Protein AF-A0A3L9HZY1-F1 (afdb_monomer_lite)

Sequence (35 aa):
MTILNHTLGFPRVGLRRELKKAQESYWAGNSTREE

Foldseek 3Di:
DDDDDDDPDDDPCDPVSPVVVVVVCVVVVNDDPVD

pLDDT: mean 95.53, std 5.99, range [67.56, 98.62]

InterPro domains:
  IPR013215 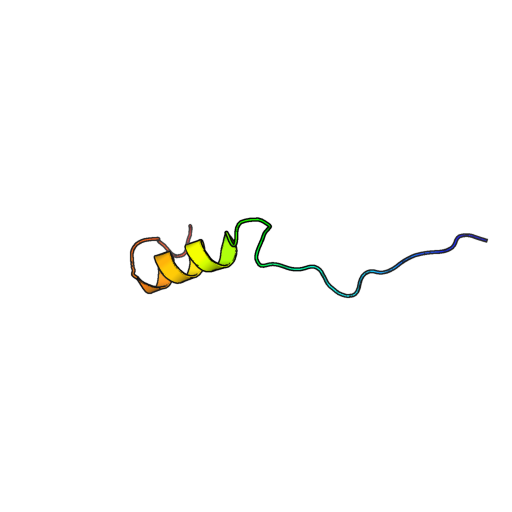Cobalamin-independent methionine synthase MetE, N-terminal [PF08267] (5-35)
  IPR038071 UROD/MetE-like superfamily [G3DSA:3.20.20.210] (1-35)
  IPR038071 UROD/MetE-like superfamily [SSF51726] (5-35)

Structure (mmCIF, N/CA/C/O backb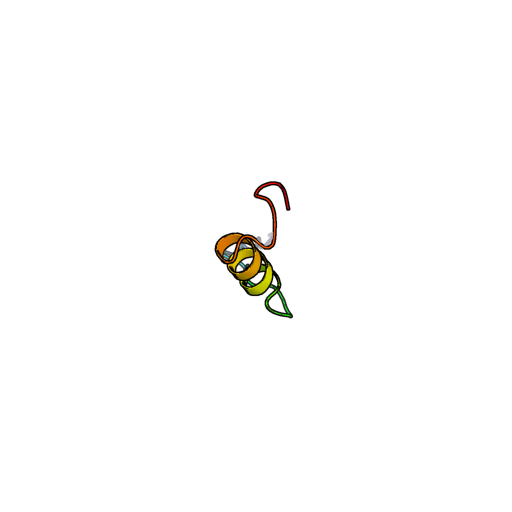one):
data_AF-A0A3L9HZY1-F1
#
_entry.id   AF-A0A3L9HZY1-F1
#
loop_
_atom_site.group_PDB
_atom_site.id
_atom_site.type_symbol
_atom_site.label_atom_id
_atom_site.label_alt_id
_atom_site.label_comp_id
_atom_site.label_asym_id
_atom_site.label_entity_id
_atom_site.label_seq_id
_atom_site.pdbx_PDB_ins_code
_atom_site.Cartn_x
_atom_site.Cartn_y
_atom_site.Cartn_z
_atom_site.occupancy
_atom_site.B_iso_or_equiv
_atom_site.auth_seq_id
_atom_site.auth_comp_id
_atom_site.auth_asym_id
_atom_site.auth_atom_id
_atom_site.pdbx_PDB_model_num
ATOM 1 N N . MET A 1 1 ? 24.770 13.293 -28.209 1.00 67.56 1 MET A N 1
ATOM 2 C CA . MET A 1 1 ? 23.466 12.606 -28.321 1.00 67.56 1 MET A CA 1
ATOM 3 C C . MET A 1 1 ? 23.062 12.196 -26.915 1.00 67.56 1 MET A C 1
ATOM 5 O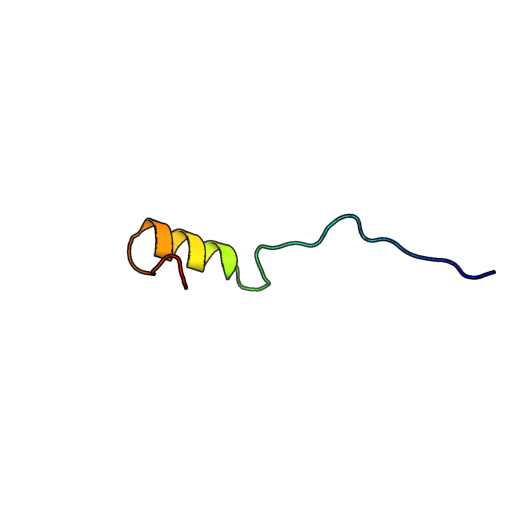 O . MET A 1 1 ? 23.789 11.416 -26.316 1.00 67.56 1 MET A O 1
ATOM 9 N N . THR A 1 2 ? 21.997 12.764 -26.356 1.00 84.12 2 THR A N 1
ATOM 10 C CA . THR A 1 2 ? 21.547 12.430 -24.993 1.00 84.12 2 THR A CA 1
ATOM 11 C C . THR A 1 2 ? 20.400 11.433 -25.099 1.00 84.12 2 THR A C 1
ATOM 13 O O . THR A 1 2 ? 19.433 11.707 -25.804 1.00 84.12 2 THR A O 1
ATOM 16 N N . ILE A 1 3 ? 20.515 10.273 -24.450 1.00 89.06 3 ILE A N 1
ATOM 17 C CA . ILE A 1 3 ? 19.444 9.269 -24.415 1.00 89.06 3 ILE A CA 1
ATOM 18 C C . ILE A 1 3 ? 18.569 9.562 -23.198 1.00 89.06 3 ILE A C 1
ATOM 20 O O . ILE A 1 3 ? 19.067 9.584 -22.073 1.00 89.06 3 ILE A O 1
ATOM 24 N N . LEU A 1 4 ? 17.280 9.815 -23.433 1.00 91.31 4 LEU A N 1
ATOM 25 C CA . LEU A 1 4 ? 16.299 10.063 -22.382 1.00 91.31 4 LEU A CA 1
ATOM 26 C C . LEU A 1 4 ? 15.470 8.800 -22.147 1.00 91.31 4 LEU A C 1
ATOM 28 O O . LEU A 1 4 ? 14.869 8.264 -23.077 1.00 91.31 4 LEU A O 1
ATOM 32 N N . ASN A 1 5 ? 15.428 8.351 -20.895 1.00 93.25 5 ASN A N 1
ATOM 33 C CA . ASN A 1 5 ? 14.628 7.202 -20.490 1.00 93.25 5 ASN A CA 1
ATOM 34 C C . ASN A 1 5 ? 13.298 7.667 -19.893 1.00 93.25 5 ASN A C 1
ATOM 36 O O . ASN A 1 5 ? 13.239 8.677 -19.190 1.00 93.25 5 ASN A O 1
ATOM 40 N N . HIS A 1 6 ? 12.243 6.887 -20.122 1.00 95.31 6 HIS A N 1
ATOM 41 C CA . HIS A 1 6 ? 10.913 7.134 -19.576 1.00 95.31 6 HIS A CA 1
ATOM 42 C C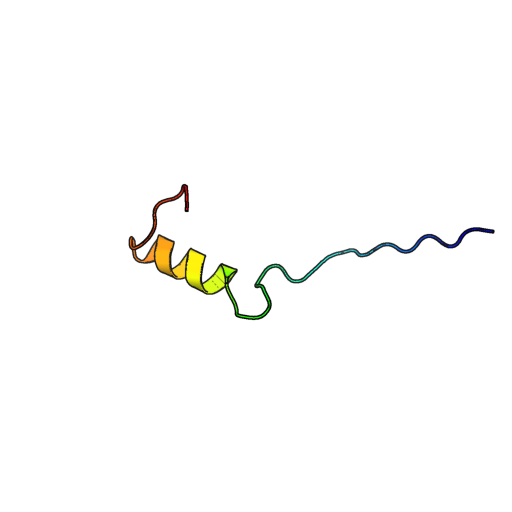 . HIS A 1 6 ? 10.374 5.882 -18.889 1.00 95.31 6 HIS A C 1
ATOM 44 O O . HIS A 1 6 ? 10.490 4.775 -19.413 1.00 95.31 6 HIS A O 1
ATOM 50 N N . THR A 1 7 ? 9.735 6.077 -17.738 1.00 95.44 7 THR A N 1
ATOM 51 C CA . THR A 1 7 ? 9.055 5.014 -16.995 1.00 95.44 7 THR A CA 1
ATOM 52 C C . THR A 1 7 ? 7.551 5.242 -17.090 1.00 95.44 7 THR A C 1
ATOM 54 O O . THR A 1 7 ? 7.056 6.272 -16.643 1.00 95.44 7 THR A O 1
ATOM 57 N N . LEU A 1 8 ? 6.818 4.284 -17.664 1.00 96.94 8 LEU A N 1
ATOM 58 C CA . LEU A 1 8 ? 5.365 4.393 -17.874 1.00 96.94 8 LEU A CA 1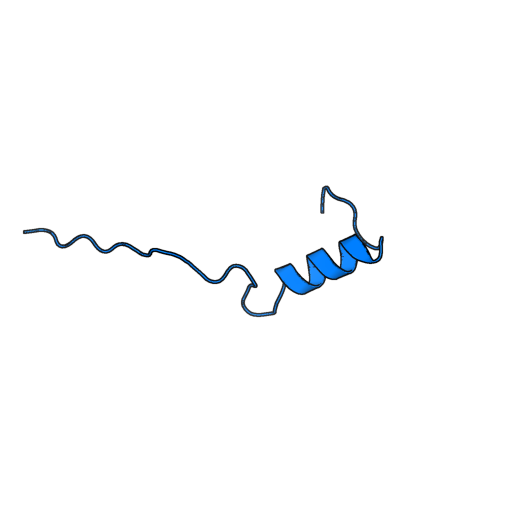
ATOM 59 C C . LEU A 1 8 ? 4.541 4.170 -16.597 1.00 96.94 8 LEU A C 1
ATOM 61 O O . LEU A 1 8 ? 3.362 4.508 -16.547 1.00 96.94 8 LEU A O 1
ATOM 65 N N . GLY A 1 9 ? 5.143 3.598 -15.557 1.00 96.62 9 GLY A N 1
ATOM 66 C CA . GLY A 1 9 ? 4.460 3.355 -14.297 1.00 96.62 9 GLY A CA 1
ATOM 67 C C . GLY A 1 9 ? 5.379 2.801 -13.219 1.00 96.62 9 GLY A C 1
ATOM 68 O O . GLY A 1 9 ? 6.442 2.253 -13.501 1.00 96.62 9 GLY A O 1
ATOM 69 N N . PHE A 1 10 ? 4.939 2.944 -11.972 1.00 97.12 10 PHE A N 1
ATOM 70 C CA . PHE A 1 10 ? 5.634 2.438 -10.796 1.00 97.12 10 PHE A CA 1
ATOM 71 C C . PHE A 1 10 ? 4.631 1.768 -9.844 1.00 97.12 10 PHE A C 1
ATOM 73 O O . PHE A 1 10 ? 3.514 2.282 -9.691 1.00 97.12 10 PHE A O 1
ATOM 80 N N . PRO A 1 11 ? 4.981 0.635 -9.205 1.00 97.62 11 PRO A N 1
ATOM 81 C CA . PRO A 1 11 ? 4.107 -0.020 -8.239 1.00 97.62 11 PRO A CA 1
ATOM 82 C C . PRO A 1 11 ? 3.738 0.912 -7.081 1.00 97.62 11 PRO A C 1
ATOM 84 O O . PRO A 1 11 ? 4.601 1.414 -6.367 1.00 97.62 11 PRO A O 1
ATOM 87 N N . ARG A 1 12 ? 2.435 1.119 -6.868 1.00 97.44 12 ARG A N 1
ATOM 88 C CA . ARG A 1 12 ? 1.917 2.044 -5.840 1.00 97.44 12 ARG A CA 1
ATOM 89 C C . ARG A 1 12 ? 1.668 1.386 -4.487 1.00 97.44 12 ARG A C 1
ATOM 91 O O . ARG A 1 12 ? 1.413 2.071 -3.508 1.00 97.44 12 ARG A O 1
ATOM 98 N N . VAL A 1 13 ? 1.708 0.055 -4.435 1.00 97.81 13 VAL A N 1
ATOM 99 C CA . VAL A 1 13 ? 1.309 -0.712 -3.247 1.00 97.81 13 VAL A CA 1
ATOM 100 C C . VAL A 1 13 ? 2.278 -0.542 -2.067 1.00 97.81 13 VAL A C 1
ATOM 102 O O . VAL A 1 13 ? 1.872 -0.734 -0.923 1.00 97.81 13 VAL A O 1
ATOM 105 N N . GLY A 1 14 ? 3.524 -0.147 -2.356 1.00 97.62 14 GLY A N 1
ATOM 106 C CA . GLY A 1 14 ? 4.613 -0.014 -1.391 1.00 97.62 14 GLY A CA 1
ATOM 107 C C . GLY A 1 14 ? 5.276 -1.354 -1.042 1.00 97.62 14 GLY A C 1
ATOM 108 O O . GLY A 1 14 ? 4.713 -2.430 -1.265 1.00 97.62 14 GLY A O 1
ATOM 109 N N . LEU A 1 15 ? 6.508 -1.301 -0.525 1.00 98.12 15 LEU A N 1
ATOM 110 C CA . LEU A 1 15 ? 7.332 -2.490 -0.265 1.00 98.12 15 LEU A CA 1
ATOM 111 C C . LEU A 1 15 ? 6.690 -3.427 0.771 1.00 98.12 15 LEU A C 1
ATOM 113 O O . LEU A 1 15 ? 6.851 -4.645 0.695 1.00 98.12 15 LEU A O 1
ATOM 117 N N . ARG A 1 16 ? 5.941 -2.876 1.733 1.00 98.19 16 ARG A N 1
ATOM 118 C CA . ARG A 1 16 ? 5.298 -3.632 2.820 1.00 98.19 16 ARG A CA 1
ATOM 119 C C . ARG A 1 16 ? 3.774 -3.605 2.727 1.00 98.19 16 ARG A C 1
ATOM 121 O O . ARG A 1 16 ? 3.097 -3.896 3.725 1.00 98.19 16 ARG A O 1
ATOM 128 N N . ARG A 1 17 ? 3.250 -3.333 1.526 1.00 98.31 17 ARG A N 1
ATOM 129 C CA . ARG A 1 17 ? 1.819 -3.241 1.198 1.00 98.31 17 ARG A CA 1
ATOM 130 C C . ARG A 1 17 ? 1.086 -2.175 2.013 1.00 98.31 17 ARG A C 1
ATOM 132 O O . ARG A 1 17 ? -0.028 -2.397 2.480 1.00 98.31 17 ARG A O 1
ATOM 139 N N . GLU A 1 18 ? 1.735 -1.044 2.221 1.00 98.31 18 GLU A N 1
ATOM 140 C CA . GLU A 1 18 ? 1.261 0.097 2.997 1.00 98.31 18 GLU A CA 1
ATOM 141 C C . GLU A 1 18 ? -0.087 0.590 2.463 1.00 98.31 18 GLU A C 1
ATOM 143 O O . GLU A 1 18 ? -1.038 0.703 3.232 1.00 98.31 18 GLU A O 1
ATOM 148 N N . LEU A 1 19 ? -0.205 0.742 1.137 1.00 98.25 19 LEU A N 1
ATOM 149 C CA . LEU A 1 19 ? -1.444 1.195 0.501 1.00 98.25 19 LEU A CA 1
ATOM 150 C C . LEU A 1 19 ? -2.611 0.237 0.764 1.00 98.25 19 LEU A C 1
ATOM 152 O O . LEU A 1 19 ? -3.723 0.674 1.034 1.00 98.25 19 LEU A O 1
ATOM 156 N N . LYS A 1 20 ? -2.358 -1.078 0.724 1.00 98.38 20 LYS A N 1
ATOM 157 C CA . LYS A 1 20 ? -3.387 -2.082 1.029 1.00 98.38 20 LYS A CA 1
ATOM 158 C C . LYS A 1 20 ? -3.882 -1.925 2.466 1.00 98.38 20 LYS A C 1
ATOM 160 O O . LYS A 1 20 ? -5.084 -1.893 2.683 1.00 98.38 20 LYS A O 1
ATOM 165 N N . LYS A 1 21 ? -2.961 -1.827 3.429 1.00 98.44 21 LYS A N 1
ATOM 166 C CA . LYS A 1 21 ? -3.305 -1.725 4.855 1.00 98.44 21 LYS A CA 1
ATOM 167 C C . LYS A 1 21 ? -4.073 -0.442 5.163 1.00 98.44 21 LYS A C 1
ATOM 169 O O . LYS A 1 21 ? -5.063 -0.511 5.878 1.00 98.44 21 LYS A O 1
ATOM 174 N N . ALA A 1 22 ? -3.637 0.692 4.610 1.00 98.12 22 ALA A N 1
ATOM 175 C CA . ALA A 1 22 ? -4.322 1.973 4.775 1.00 98.12 22 ALA A CA 1
ATOM 176 C C . ALA A 1 22 ? -5.755 1.900 4.230 1.00 98.12 22 ALA A C 1
ATOM 178 O O . ALA A 1 22 ? -6.708 2.208 4.937 1.00 98.12 22 ALA A O 1
ATOM 179 N N . GLN A 1 23 ? -5.918 1.372 3.014 1.00 98.44 23 GLN A N 1
ATOM 180 C CA . GLN A 1 23 ? -7.229 1.251 2.384 1.00 98.44 23 GLN A CA 1
ATOM 181 C C . GLN A 1 23 ? -8.167 0.300 3.145 1.00 98.44 23 GLN A C 1
ATOM 183 O O . GLN A 1 23 ? -9.342 0.606 3.333 1.00 98.44 23 GLN A O 1
ATOM 188 N N . GLU A 1 24 ? -7.655 -0.844 3.603 1.00 98.62 24 GLU A N 1
ATOM 189 C CA . GLU A 1 24 ? -8.427 -1.792 4.414 1.00 98.62 24 GLU A CA 1
ATOM 190 C C . GLU A 1 24 ? -8.816 -1.205 5.772 1.00 98.62 24 GLU A C 1
ATOM 192 O O . GLU A 1 24 ? -9.942 -1.408 6.217 1.00 98.62 24 GLU A O 1
ATOM 197 N N . SER A 1 25 ? -7.917 -0.446 6.405 1.00 98.50 25 SER A N 1
ATOM 198 C CA . SER A 1 25 ? -8.202 0.276 7.648 1.00 98.50 25 SER A CA 1
ATOM 199 C C . SER A 1 25 ? -9.315 1.307 7.453 1.00 98.50 25 SER A C 1
ATOM 201 O O . SER A 1 25 ? -10.259 1.338 8.243 1.00 98.50 25 SER A O 1
ATOM 203 N N . TYR A 1 26 ? -9.254 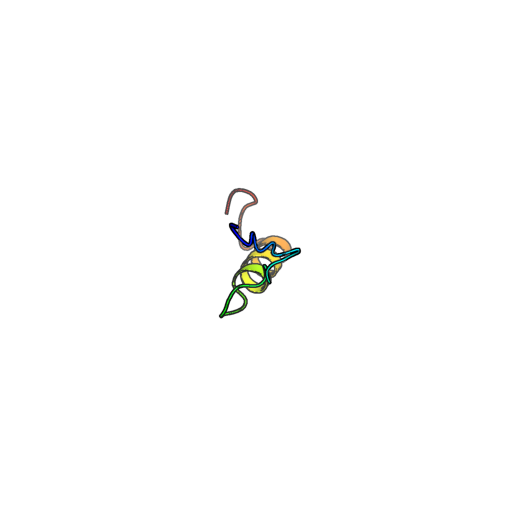2.081 6.366 1.00 98.56 26 TYR A N 1
ATOM 204 C CA . TYR A 1 26 ? -10.274 3.069 6.022 1.00 98.56 26 TYR A CA 1
ATOM 205 C C . TYR A 1 26 ? -11.640 2.414 5.793 1.00 98.56 26 TYR A C 1
ATOM 207 O O . TYR A 1 26 ? -12.639 2.826 6.378 1.00 98.56 26 TYR A O 1
ATOM 215 N N . TRP A 1 27 ? -11.697 1.337 5.002 1.00 98.19 27 TRP A N 1
ATOM 216 C CA . TRP A 1 27 ? -12.945 0.602 4.762 1.00 98.19 27 TRP A CA 1
ATOM 217 C C . TRP A 1 27 ? -13.512 -0.066 6.015 1.00 98.19 27 TRP A C 1
ATOM 219 O O . TRP A 1 27 ? -14.727 -0.208 6.128 1.00 98.19 27 TRP A O 1
ATOM 229 N N . ALA A 1 28 ? -12.653 -0.456 6.957 1.00 98.44 28 ALA A N 1
ATOM 230 C CA . ALA A 1 28 ? -13.066 -0.967 8.258 1.00 98.44 28 ALA A CA 1
ATOM 231 C C . ALA A 1 28 ? -13.527 0.139 9.230 1.00 98.44 28 ALA A C 1
ATOM 233 O O . ALA A 1 28 ? -13.966 -0.182 10.332 1.00 98.44 28 ALA A O 1
ATOM 234 N N . GLY A 1 29 ? -13.431 1.419 8.849 1.00 98.12 29 GLY A N 1
ATOM 235 C CA . GLY A 1 29 ? -13.770 2.561 9.703 1.00 98.12 29 GLY A CA 1
ATOM 236 C C . GLY A 1 29 ? -12.731 2.858 10.787 1.00 98.12 29 GLY A C 1
ATOM 237 O O . GLY A 1 29 ? -13.023 3.591 11.727 1.00 98.12 29 GLY A O 1
ATOM 238 N N . ASN A 1 30 ? -11.529 2.289 10.668 1.00 98.50 30 ASN A N 1
ATOM 239 C CA . ASN A 1 30 ? -10.448 2.429 11.645 1.00 98.50 30 ASN A CA 1
ATOM 240 C C . ASN A 1 30 ? -9.493 3.590 11.328 1.00 98.50 30 ASN A C 1
ATOM 242 O O . ASN A 1 30 ? -8.605 3.872 12.127 1.00 98.50 30 ASN A O 1
ATOM 246 N N . SER A 1 31 ? -9.643 4.241 10.172 1.00 97.44 31 SER A N 1
ATOM 247 C CA . SER A 1 31 ? -8.939 5.479 9.823 1.00 97.44 31 SER A CA 1
ATOM 248 C C . SER A 1 31 ? -9.881 6.467 9.144 1.00 97.44 31 SER A C 1
ATOM 250 O O . SER A 1 31 ? -10.887 6.090 8.534 1.00 97.44 31 SER A O 1
ATOM 252 N N . THR A 1 32 ? -9.558 7.747 9.275 1.00 97.88 32 THR A N 1
ATOM 253 C CA . THR A 1 32 ? -10.253 8.852 8.613 1.00 97.88 32 THR A CA 1
ATOM 254 C C . THR A 1 32 ? -9.846 8.952 7.144 1.00 97.88 32 THR A C 1
ATOM 256 O O . THR A 1 32 ? -8.959 8.244 6.680 1.00 97.88 32 THR A O 1
ATOM 259 N N . ARG A 1 33 ? -10.532 9.799 6.371 1.00 95.75 33 ARG A N 1
ATOM 260 C CA . ARG A 1 33 ? -10.204 10.016 4.951 1.00 95.75 33 ARG A CA 1
ATOM 261 C C . ARG A 1 33 ? -8.933 10.854 4.790 1.00 95.75 33 ARG A C 1
ATOM 263 O O . ARG A 1 33 ? -8.301 10.831 3.739 1.00 95.75 33 ARG A O 1
ATOM 270 N N . GLU A 1 34 ? -8.642 11.662 5.799 1.00 96.88 34 GLU A N 1
ATOM 271 C CA . GLU A 1 34 ? -7.495 12.555 5.868 1.00 96.88 34 GLU A CA 1
ATOM 272 C C . GLU A 1 34 ? -6.201 11.818 6.284 1.00 96.88 34 GLU A C 1
ATOM 274 O O . GLU A 1 34 ? -5.119 12.385 6.133 1.00 96.88 34 GLU A O 1
ATOM 279 N N . GLU A 1 35 ? -6.320 10.570 6.759 1.00 84.81 35 GLU A N 1
ATOM 280 C CA . GLU A 1 35 ? -5.234 9.600 7.007 1.00 84.81 35 GLU A CA 1
ATOM 281 C C . GLU A 1 35 ? -4.971 8.696 5.793 1.00 84.81 35 GLU A C 1
ATOM 283 O O . GLU A 1 35 ? -3.776 8.457 5.499 1.00 84.81 35 GLU A O 1
#

Organism: Escherichia coli (NCBI:txid562)

Secondary structure (DSSP, 8-state):
-PPPP--S----S-TT-HHHHHHHHHHTTSS-S--

Radius of gyration: 16.24 Å; chains: 1; bounding box: 37×16×40 Å